Protein AF-A0A1W9WAX3-F1 (afdb_monomer_lite)

Radius of gyration: 14.15 Å; chains: 1; bounding box: 28×25×40 Å

Structure (mmCIF, N/CA/C/O backbone):
data_AF-A0A1W9WAX3-F1
#
_entry.id   AF-A0A1W9WAX3-F1
#
loop_
_atom_site.group_PDB
_atom_site.id
_atom_site.type_symbol
_atom_site.label_atom_id
_atom_site.label_alt_id
_atom_site.label_comp_id
_atom_site.label_asym_id
_atom_site.label_entity_id
_atom_site.label_seq_id
_atom_site.pdbx_PDB_ins_code
_atom_site.Cartn_x
_atom_site.Cartn_y
_atom_site.Cartn_z
_atom_site.occupancy
_atom_site.B_iso_or_equiv
_atom_site.auth_seq_id
_atom_site.auth_comp_id
_atom_site.auth_asym_id
_atom_site.auth_atom_id
_atom_site.pdbx_PDB_model_num
ATOM 1 N N . MET A 1 1 ? -11.557 -10.855 8.395 1.00 83.81 1 MET A N 1
ATOM 2 C CA . MET A 1 1 ? -11.297 -10.267 7.066 1.00 83.81 1 MET A CA 1
ATOM 3 C C . MET A 1 1 ? -11.122 -8.772 7.252 1.00 83.81 1 MET A C 1
ATOM 5 O O . MET A 1 1 ? -11.983 -8.184 7.893 1.00 83.81 1 MET A O 1
ATOM 9 N N . PHE A 1 2 ? -9.994 -8.212 6.817 1.00 94.88 2 PHE A N 1
ATOM 10 C CA . PHE A 1 2 ? -9.714 -6.770 6.872 1.00 94.88 2 PHE A CA 1
ATOM 11 C C . PHE A 1 2 ? -10.574 -5.997 5.857 1.00 94.88 2 PHE A C 1
ATOM 13 O O . PHE A 1 2 ? -11.143 -6.595 4.940 1.00 94.88 2 PHE A O 1
ATOM 20 N N . GLU A 1 3 ? -10.652 -4.674 5.993 1.00 96.94 3 GLU A N 1
ATOM 21 C CA . GLU A 1 3 ? -11.308 -3.809 5.006 1.00 96.94 3 GLU A CA 1
ATOM 22 C C . GLU A 1 3 ? -10.320 -3.358 3.918 1.00 96.94 3 GLU A C 1
ATOM 24 O O . GLU A 1 3 ? -9.197 -2.952 4.220 1.00 96.94 3 GLU A O 1
ATOM 29 N N . LEU A 1 4 ? -10.750 -3.365 2.652 1.00 96.12 4 LEU A N 1
ATOM 30 C CA . LEU A 1 4 ? -9.945 -2.947 1.498 1.00 96.12 4 LEU A CA 1
ATOM 31 C C . LEU A 1 4 ? -10.576 -1.744 0.788 1.00 96.12 4 LEU A C 1
ATOM 33 O O . LEU A 1 4 ? -11.765 -1.758 0.468 1.00 96.12 4 LEU A O 1
ATOM 37 N N . LYS A 1 5 ? -9.760 -0.735 0.464 1.00 95.50 5 LYS A N 1
ATOM 38 C CA . LYS A 1 5 ? -10.104 0.322 -0.499 1.00 95.50 5 LYS A CA 1
ATOM 39 C C . LYS A 1 5 ? -9.021 0.455 -1.559 1.00 95.50 5 LYS A C 1
ATOM 41 O O . LYS A 1 5 ? -7.838 0.501 -1.234 1.00 95.50 5 LYS A O 1
ATOM 46 N N . ILE A 1 6 ? -9.449 0.570 -2.813 1.00 93.94 6 ILE A N 1
ATOM 47 C CA . ILE A 1 6 ? -8.587 0.874 -3.956 1.00 93.94 6 ILE A CA 1
ATOM 48 C C . ILE A 1 6 ? -8.959 2.267 -4.455 1.00 93.94 6 ILE A C 1
ATOM 50 O O . ILE A 1 6 ? -10.141 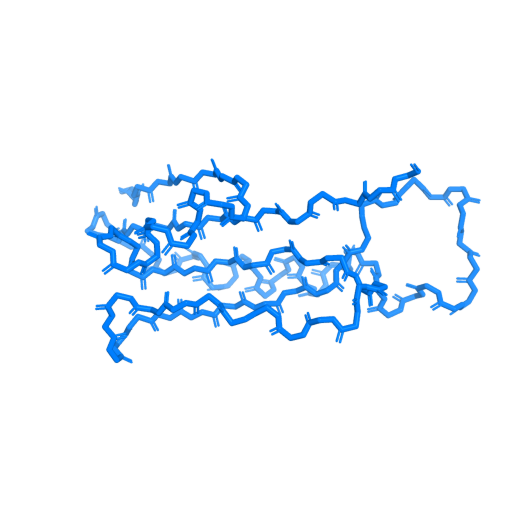2.553 -4.655 1.00 93.94 6 ILE A O 1
ATOM 54 N N . SER A 1 7 ? -7.982 3.154 -4.629 1.00 90.81 7 SER A N 1
ATOM 55 C CA . SER A 1 7 ? -8.259 4.518 -5.079 1.00 90.81 7 SER A CA 1
ATOM 56 C C . SER A 1 7 ? -7.167 5.101 -5.971 1.00 90.81 7 SER A C 1
ATOM 58 O O . SER A 1 7 ? -6.049 4.599 -6.044 1.00 90.81 7 SER A O 1
ATOM 60 N N . ASN A 1 8 ? -7.472 6.225 -6.616 1.00 89.06 8 ASN A N 1
ATOM 61 C CA . ASN A 1 8 ? -6.444 7.070 -7.220 1.00 89.06 8 ASN A CA 1
ATOM 62 C C . ASN A 1 8 ? -5.663 7.846 -6.144 1.00 89.06 8 ASN A C 1
ATOM 64 O O . ASN A 1 8 ? -6.033 7.859 -4.965 1.00 89.06 8 ASN A O 1
ATOM 68 N N . LEU A 1 9 ? -4.604 8.540 -6.569 1.00 85.88 9 LEU A N 1
ATOM 69 C CA . LEU A 1 9 ? -3.744 9.333 -5.688 1.00 85.88 9 LEU A CA 1
ATOM 70 C C . LEU A 1 9 ? -4.506 10.407 -4.896 1.00 85.88 9 LEU A C 1
ATOM 72 O O . LEU A 1 9 ? -4.263 10.579 -3.704 1.00 85.88 9 LEU A O 1
ATOM 76 N N . LYS A 1 10 ? -5.428 11.132 -5.539 1.00 87.06 10 LYS A N 1
ATOM 77 C CA . LYS A 1 10 ? -6.150 12.244 -4.902 1.00 87.06 10 LYS A CA 1
ATOM 78 C C . LYS A 1 10 ? -6.965 11.760 -3.703 1.00 87.06 10 LYS A C 1
ATOM 80 O O . LYS A 1 10 ? -6.910 12.364 -2.637 1.00 87.06 10 LYS A O 1
ATOM 85 N N . ILE A 1 11 ? -7.697 10.665 -3.882 1.00 90.19 11 ILE A N 1
ATOM 86 C CA . ILE A 1 11 ? -8.505 10.054 -2.822 1.00 90.19 11 ILE A CA 1
ATOM 87 C C . ILE A 1 11 ? -7.597 9.392 -1.777 1.00 90.19 11 ILE A C 1
ATOM 89 O O . ILE A 1 11 ? -7.854 9.506 -0.577 1.00 90.19 11 ILE A O 1
ATOM 93 N N . ALA A 1 12 ? -6.501 8.764 -2.213 1.00 90.38 12 ALA A N 1
ATOM 94 C CA . ALA A 1 12 ? -5.559 8.099 -1.321 1.00 90.38 12 ALA A CA 1
ATOM 95 C C . ALA A 1 12 ? -4.957 9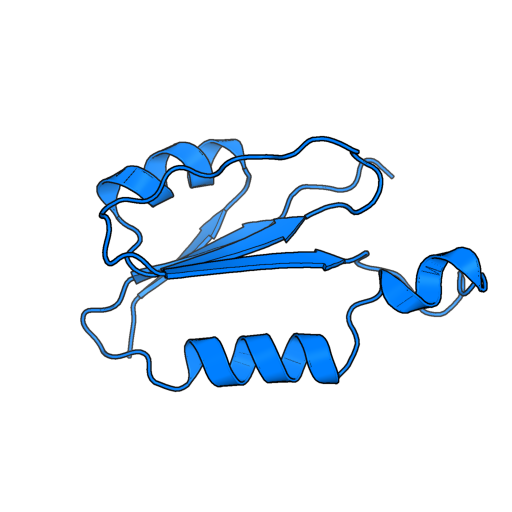.064 -0.298 1.00 90.38 12 ALA A C 1
ATOM 97 O O . ALA A 1 12 ? -4.876 8.712 0.871 1.00 90.38 12 ALA A O 1
ATOM 98 N N . LEU A 1 13 ? -4.619 10.293 -0.705 1.00 88.81 13 LEU A N 1
ATOM 99 C CA . LEU A 1 13 ? -4.089 11.326 0.194 1.00 88.81 13 LEU A CA 1
ATOM 100 C C . LEU A 1 13 ? -5.032 11.668 1.355 1.00 88.81 13 LEU A C 1
ATOM 102 O O . LEU A 1 13 ? -4.562 12.045 2.427 1.00 88.81 13 LEU A O 1
ATOM 106 N N . GLN A 1 14 ? -6.346 11.565 1.145 1.00 90.81 14 GLN A N 1
ATOM 107 C CA . GLN A 1 14 ? -7.342 11.810 2.188 1.00 90.81 14 GLN A CA 1
ATOM 108 C C . GLN A 1 14 ? -7.567 10.565 3.050 1.00 90.81 14 GLN A C 1
ATOM 110 O O . GLN A 1 14 ? -7.584 10.654 4.280 1.00 90.81 14 GLN A O 1
ATOM 115 N N . LEU A 1 15 ? -7.723 9.400 2.411 1.00 91.88 15 LEU A N 1
ATOM 116 C CA . LEU A 1 15 ? -7.982 8.133 3.098 1.00 91.88 15 LEU A CA 1
ATOM 117 C C . LEU A 1 15 ? -6.791 7.665 3.935 1.00 91.88 15 LEU A C 1
ATOM 119 O O . LEU A 1 15 ? -6.993 7.082 5.000 1.00 91.88 15 LEU A O 1
ATOM 123 N N . SER A 1 16 ? -5.567 7.933 3.487 1.00 90.25 16 SER A N 1
ATOM 124 C CA . SER A 1 16 ? -4.354 7.495 4.173 1.00 90.25 16 SER A CA 1
ATOM 125 C C . SER A 1 16 ? -4.178 8.138 5.544 1.00 90.25 16 SER A C 1
ATOM 127 O O . SER A 1 16 ? -3.524 7.550 6.392 1.00 90.25 16 SER A O 1
ATOM 129 N N . GLN A 1 17 ? -4.776 9.312 5.766 1.00 88.81 17 GLN A N 1
ATOM 130 C CA . GLN A 1 17 ? -4.672 10.071 7.015 1.00 88.81 17 GLN A CA 1
ATOM 131 C C . GLN A 1 17 ? -5.775 9.736 8.025 1.00 88.81 17 GLN A C 1
ATOM 133 O O . GLN A 1 17 ? -5.578 9.906 9.220 1.00 88.81 17 GLN A O 1
ATOM 138 N N . HIS A 1 18 ? -6.945 9.291 7.559 1.00 89.75 18 HIS A N 1
ATOM 139 C CA . HIS A 1 18 ? -8.143 9.203 8.409 1.00 89.75 18 HIS A CA 1
ATOM 140 C C . HIS A 1 18 ? -8.767 7.809 8.462 1.00 89.75 18 HIS A C 1
ATOM 142 O O . HIS A 1 18 ? -9.649 7.553 9.278 1.00 89.75 18 HIS A O 1
ATOM 148 N N . TRP A 1 19 ? -8.365 6.912 7.564 1.00 93.25 19 TRP A N 1
ATOM 149 C CA . TRP A 1 19 ? -8.984 5.599 7.432 1.00 93.25 19 TRP A CA 1
ATOM 150 C C . TRP A 1 19 ? -7.951 4.477 7.398 1.00 93.25 19 TRP A C 1
ATOM 152 O O . TRP A 1 19 ? -8.146 3.470 8.070 1.00 93.25 19 TRP A O 1
ATOM 162 N N . ALA A 1 20 ? -6.863 4.630 6.643 1.00 94.25 20 ALA A N 1
ATOM 163 C CA . ALA A 1 20 ? -5.912 3.546 6.434 1.00 94.25 20 ALA A CA 1
ATOM 164 C C . ALA A 1 20 ? -5.043 3.276 7.670 1.00 94.25 20 ALA A C 1
ATOM 166 O O . ALA A 1 20 ? -4.440 4.178 8.240 1.00 94.25 20 ALA A O 1
ATOM 167 N N . THR A 1 21 ? -4.919 1.999 8.010 1.00 94.25 21 THR A N 1
ATOM 168 C CA . THR A 1 21 ? -3.890 1.488 8.939 1.00 94.25 21 THR A CA 1
ATOM 169 C C . THR A 1 21 ? -2.668 0.969 8.177 1.00 94.25 21 THR A C 1
ATOM 171 O O . THR A 1 21 ? -1.551 1.014 8.677 1.00 94.25 21 THR A O 1
ATOM 174 N N . HIS A 1 22 ? -2.888 0.511 6.941 1.00 94.38 22 HIS A N 1
ATOM 175 C CA . HIS A 1 22 ? -1.878 -0.043 6.052 1.00 94.38 22 HIS A CA 1
ATOM 176 C C . HIS A 1 22 ? -2.058 0.574 4.670 1.00 94.38 22 HIS A C 1
ATOM 178 O O . HIS A 1 22 ? -3.187 0.711 4.194 1.00 94.38 22 HIS A O 1
ATOM 184 N N . THR A 1 23 ? -0.961 0.954 4.019 1.00 93.81 23 THR A N 1
ATOM 185 C CA . THR A 1 23 ? -0.999 1.536 2.673 1.00 93.81 23 THR A CA 1
ATOM 186 C C . THR A 1 23 ? -0.035 0.826 1.730 1.00 93.81 23 THR A C 1
ATOM 188 O O . THR A 1 23 ? 1.149 0.694 2.031 1.00 93.81 23 THR A O 1
ATOM 191 N N . ILE A 1 24 ? -0.524 0.440 0.553 1.00 92.62 24 ILE A N 1
ATOM 192 C CA . ILE A 1 24 ? 0.298 0.006 -0.578 1.00 92.62 24 ILE A CA 1
ATOM 193 C C . ILE A 1 24 ? 0.206 1.062 -1.678 1.00 92.62 24 ILE A C 1
ATOM 195 O O . ILE A 1 24 ? -0.874 1.380 -2.179 1.00 92.62 24 ILE A O 1
ATOM 199 N N . SER A 1 25 ? 1.358 1.598 -2.063 1.00 89.56 25 SER A N 1
ATOM 200 C CA . SER A 1 25 ? 1.493 2.560 -3.152 1.00 89.56 25 SER A CA 1
ATOM 201 C C . SER A 1 25 ? 2.062 1.867 -4.384 1.00 89.56 25 SER A C 1
ATOM 203 O O . SER A 1 25 ? 3.235 1.497 -4.381 1.00 89.56 25 SER A O 1
ATOM 205 N N . LEU A 1 26 ? 1.259 1.722 -5.436 1.00 87.56 26 LEU A N 1
ATOM 206 C CA . LEU A 1 26 ? 1.707 1.273 -6.754 1.00 87.56 26 LEU A CA 1
ATOM 207 C C . LEU A 1 26 ? 1.964 2.518 -7.611 1.00 87.56 26 LEU A C 1
ATOM 209 O O . LEU A 1 26 ? 1.048 3.272 -7.942 1.00 87.56 26 LEU A O 1
ATOM 213 N N . LEU A 1 27 ? 3.237 2.798 -7.864 1.00 83.62 27 LEU A N 1
ATOM 214 C CA . LEU A 1 27 ? 3.729 4.065 -8.392 1.00 83.62 27 LEU A CA 1
ATOM 215 C C . LEU A 1 27 ? 4.313 3.884 -9.788 1.00 83.62 27 LEU A C 1
ATOM 217 O O . LEU A 1 27 ? 4.975 2.885 -10.068 1.00 83.62 27 LEU A O 1
ATOM 221 N N . ASN A 1 28 ? 4.137 4.903 -10.627 1.00 79.00 28 ASN A N 1
ATOM 222 C CA . ASN A 1 28 ? 4.762 4.931 -11.940 1.00 79.00 28 ASN A CA 1
ATOM 223 C C . ASN A 1 28 ? 6.275 5.224 -11.788 1.00 79.00 28 ASN A C 1
ATOM 225 O O . ASN A 1 28 ? 6.628 6.295 -11.267 1.00 79.00 28 ASN A O 1
ATOM 229 N N . PRO A 1 29 ? 7.163 4.331 -12.270 1.00 75.81 29 PRO A N 1
ATOM 230 C CA . PRO A 1 29 ? 8.615 4.483 -12.174 1.00 75.81 29 PRO A CA 1
ATOM 231 C C . PRO A 1 29 ? 9.196 5.742 -12.833 1.00 75.81 29 PRO A C 1
ATOM 233 O O . PRO A 1 29 ? 10.263 6.193 -12.420 1.00 75.81 29 PRO A O 1
ATOM 236 N N . ASP A 1 30 ? 8.537 6.304 -13.848 1.00 73.44 30 ASP A N 1
ATOM 237 C CA . ASP A 1 30 ? 9.085 7.406 -14.659 1.00 73.44 30 ASP A CA 1
ATOM 238 C C . ASP A 1 30 ? 8.820 8.785 -14.096 1.00 73.44 30 ASP A C 1
ATOM 240 O O . ASP A 1 30 ? 9.400 9.776 -14.533 1.00 73.44 30 ASP A O 1
ATOM 244 N N . THR A 1 31 ? 7.933 8.883 -13.113 1.00 66.19 31 THR A N 1
ATOM 245 C CA . THR A 1 31 ? 7.453 10.200 -12.710 1.00 66.19 31 THR A CA 1
ATOM 246 C C . THR A 1 31 ? 8.478 10.996 -11.911 1.00 66.19 31 THR A C 1
ATOM 248 O O . THR A 1 31 ? 8.260 12.192 -11.727 1.00 66.19 31 THR A O 1
ATOM 251 N N . GLY A 1 32 ? 9.572 10.377 -11.435 1.00 56.69 32 GLY A N 1
ATOM 252 C CA . GLY A 1 32 ? 10.663 11.013 -10.671 1.00 56.69 32 GLY A CA 1
ATOM 253 C C . GLY A 1 32 ? 10.219 11.719 -9.379 1.00 56.69 32 GLY A C 1
ATOM 254 O O . GLY A 1 32 ? 11.034 12.224 -8.610 1.00 56.69 32 GLY A O 1
ATOM 255 N N . LYS A 1 33 ? 8.910 11.765 -9.126 1.00 61.69 33 LYS A N 1
ATOM 256 C CA . LYS A 1 33 ? 8.273 12.452 -8.021 1.00 61.69 33 LYS A CA 1
ATOM 257 C C . LYS A 1 33 ? 8.211 11.485 -6.858 1.00 61.69 33 LYS A C 1
ATOM 259 O O . LYS A 1 33 ? 7.479 10.499 -6.883 1.00 61.69 33 LYS A O 1
ATOM 264 N N . LEU A 1 34 ? 8.938 11.830 -5.803 1.00 63.41 34 LEU A N 1
ATOM 265 C CA . LEU A 1 34 ? 8.729 11.281 -4.471 1.00 63.41 34 LEU A CA 1
ATOM 266 C C . LEU A 1 34 ? 7.338 11.701 -3.982 1.00 63.41 34 LEU A C 1
ATOM 268 O O . LEU A 1 34 ? 7.174 12.703 -3.289 1.00 63.41 34 LEU A O 1
ATOM 272 N N . ILE A 1 35 ? 6.315 10.939 -4.357 1.00 67.25 35 ILE A N 1
ATOM 273 C CA . ILE A 1 35 ? 4.978 11.108 -3.800 1.00 67.25 35 ILE A CA 1
ATOM 274 C C . ILE A 1 35 ? 5.030 10.610 -2.357 1.00 67.25 35 ILE A C 1
ATOM 276 O O . ILE A 1 35 ? 5.150 9.414 -2.081 1.00 67.25 35 ILE A O 1
ATOM 280 N N . LYS A 1 36 ? 4.969 11.548 -1.411 1.00 71.94 36 LYS A N 1
ATOM 281 C CA . LYS A 1 36 ? 4.743 11.238 -0.000 1.00 71.94 36 LYS A CA 1
ATOM 282 C C . LYS A 1 36 ? 3.242 11.121 0.233 1.00 71.94 36 LYS A C 1
ATOM 284 O O . LYS A 1 36 ? 2.537 12.123 0.239 1.00 71.94 36 LYS A O 1
ATOM 289 N N . ILE A 1 37 ? 2.778 9.894 0.448 1.00 76.44 37 ILE A N 1
ATOM 290 C CA . ILE A 1 37 ? 1.470 9.657 1.055 1.00 76.44 37 ILE A CA 1
ATOM 291 C C . ILE A 1 37 ? 1.638 9.827 2.571 1.00 76.44 37 ILE A C 1
ATOM 293 O O . ILE A 1 37 ? 2.478 9.134 3.151 1.00 76.44 37 ILE A O 1
ATOM 297 N N . PRO A 1 38 ? 0.911 10.756 3.205 1.00 77.19 38 PRO A N 1
ATOM 298 C CA . PRO A 1 38 ? 0.910 10.904 4.655 1.00 77.19 38 PRO A CA 1
ATOM 299 C C . PRO A 1 38 ? 0.212 9.710 5.312 1.00 77.19 38 PRO A C 1
ATOM 301 O O . PRO A 1 38 ? -0.739 9.165 4.754 1.00 77.19 38 PRO A O 1
ATOM 304 N N . LEU A 1 39 ? 0.686 9.304 6.485 1.00 77.31 39 LEU A N 1
ATOM 305 C CA . LEU A 1 39 ? 0.172 8.153 7.228 1.00 77.31 39 LEU A CA 1
ATOM 306 C C . LEU A 1 39 ? -0.774 8.610 8.344 1.00 77.31 39 LEU A C 1
ATOM 308 O O . LEU A 1 39 ? -0.574 9.684 8.907 1.00 77.31 39 LEU A O 1
ATOM 312 N N . ALA A 1 40 ? -1.786 7.800 8.662 1.00 74.81 40 ALA A N 1
ATOM 313 C CA . ALA A 1 40 ? -2.782 8.111 9.691 1.00 74.81 40 ALA A CA 1
ATOM 314 C C . ALA A 1 40 ? -2.197 8.142 11.109 1.00 74.81 40 ALA A C 1
ATOM 316 O O . ALA A 1 40 ? -2.715 8.834 11.982 1.00 74.81 40 ALA A O 1
ATOM 317 N N . SER A 1 41 ? -1.123 7.390 11.347 1.00 74.62 41 SER A N 1
ATOM 318 C CA . SER A 1 41 ? -0.439 7.325 12.634 1.00 74.62 41 SER A CA 1
ATOM 319 C C . SER A 1 41 ? 1.032 6.926 12.453 1.00 74.62 41 SER A C 1
ATOM 321 O O . SER A 1 41 ? 1.403 6.436 11.383 1.00 74.62 41 SER A O 1
ATOM 323 N N . PRO A 1 42 ? 1.880 7.105 13.482 1.00 74.81 42 PRO A N 1
ATOM 324 C CA . PRO A 1 42 ? 3.253 6.594 13.480 1.00 74.81 42 PRO A CA 1
ATOM 325 C C . PRO A 1 42 ? 3.338 5.069 13.324 1.00 74.81 42 PRO A C 1
ATOM 327 O O . PRO A 1 42 ? 4.311 4.571 12.767 1.00 74.81 42 PRO A O 1
ATOM 330 N N . ASP A 1 43 ? 2.310 4.350 13.784 1.00 79.75 43 ASP A N 1
ATOM 331 C CA . ASP A 1 43 ? 2.227 2.886 13.717 1.00 79.75 43 ASP A CA 1
ATOM 332 C C . ASP A 1 43 ? 1.674 2.375 12.377 1.00 79.75 43 ASP A C 1
ATOM 334 O O . ASP A 1 43 ? 1.667 1.171 12.123 1.00 79.75 43 ASP A O 1
ATOM 338 N N . ALA A 1 44 ? 1.171 3.269 11.520 1.00 81.50 44 ALA A N 1
ATOM 339 C CA . ALA A 1 44 ? 0.633 2.878 10.228 1.00 81.50 44 ALA A CA 1
ATOM 340 C C . ALA A 1 44 ? 1.762 2.419 9.298 1.00 81.50 44 ALA A C 1
ATOM 342 O O . ALA A 1 44 ? 2.785 3.087 9.139 1.00 81.50 44 ALA A O 1
ATOM 343 N N . LEU A 1 45 ? 1.561 1.275 8.645 1.00 87.12 45 LEU A N 1
ATOM 344 C CA . LEU A 1 45 ? 2.584 0.663 7.802 1.00 87.12 45 LEU A CA 1
ATOM 345 C C . LEU A 1 45 ? 2.394 1.037 6.332 1.00 87.12 45 LEU A C 1
ATOM 347 O O . LEU A 1 45 ? 1.272 1.094 5.820 1.00 87.12 45 LEU A O 1
ATOM 351 N N . GLN A 1 46 ? 3.506 1.247 5.624 1.00 89.06 46 GLN A N 1
ATOM 352 C CA . GLN A 1 46 ? 3.488 1.579 4.203 1.00 89.06 46 GLN A CA 1
ATOM 353 C C . GLN A 1 46 ? 4.478 0.745 3.395 1.00 89.06 46 GLN A C 1
ATOM 355 O O . GLN A 1 46 ? 5.656 0.654 3.735 1.00 89.06 46 GLN A O 1
ATOM 360 N N . ARG A 1 47 ? 4.010 0.237 2.252 1.00 89.50 47 ARG A N 1
ATOM 361 C CA . ARG A 1 47 ? 4.844 -0.319 1.183 1.00 89.50 47 ARG A CA 1
ATOM 362 C C . ARG A 1 47 ? 4.694 0.506 -0.089 1.00 89.50 47 ARG A C 1
ATOM 364 O O . ARG A 1 47 ? 3.614 1.017 -0.388 1.00 89.50 47 ARG A O 1
ATOM 371 N N . ARG A 1 48 ? 5.788 0.666 -0.833 1.00 88.00 48 ARG A N 1
ATOM 372 C CA . ARG A 1 48 ? 5.812 1.409 -2.098 1.00 88.00 48 ARG A CA 1
ATOM 373 C C . ARG A 1 48 ? 6.505 0.577 -3.158 1.00 88.00 48 ARG A C 1
ATOM 375 O O . ARG A 1 48 ? 7.635 0.148 -2.951 1.00 88.00 48 ARG A O 1
ATOM 382 N N . TYR A 1 49 ? 5.850 0.424 -4.297 1.00 86.56 49 TYR A N 1
ATOM 383 C CA . TYR A 1 49 ? 6.359 -0.323 -5.434 1.00 86.56 49 TYR A CA 1
ATOM 384 C C . TYR A 1 49 ? 6.320 0.580 -6.655 1.00 86.56 49 TYR A C 1
ATOM 386 O O . TYR A 1 49 ? 5.263 1.084 -7.020 1.00 86.56 49 TYR A O 1
ATOM 394 N N . TYR A 1 50 ? 7.476 0.785 -7.279 1.00 81.44 50 TYR A N 1
ATOM 395 C CA . TYR A 1 50 ? 7.566 1.436 -8.580 1.00 81.44 50 TYR A CA 1
ATOM 396 C C . TYR A 1 50 ? 7.501 0.336 -9.633 1.00 81.44 50 TYR A C 1
ATOM 398 O O . TYR A 1 50 ? 8.475 -0.399 -9.829 1.00 81.44 50 TYR A O 1
ATOM 406 N N . ILE A 1 51 ? 6.320 0.168 -10.223 1.00 79.88 51 ILE A N 1
ATOM 407 C CA . ILE A 1 51 ? 6.045 -0.894 -11.187 1.00 79.88 51 ILE A CA 1
ATOM 408 C C . ILE A 1 51 ? 5.321 -0.335 -12.406 1.00 79.88 51 ILE A C 1
ATOM 410 O O . ILE A 1 51 ? 4.417 0.487 -12.279 1.00 79.88 51 ILE A O 1
ATOM 414 N N . TYR A 1 52 ? 5.714 -0.797 -13.586 1.00 73.94 52 TYR A N 1
ATOM 415 C CA . TYR A 1 52 ? 4.892 -0.694 -14.775 1.00 73.94 52 TYR A CA 1
ATOM 416 C C . TYR A 1 52 ? 3.868 -1.818 -14.797 1.00 73.94 52 TYR A C 1
ATOM 418 O O . TYR A 1 52 ? 4.195 -2.977 -14.529 1.00 73.94 52 TYR A O 1
ATOM 426 N N . ASP A 1 53 ? 2.656 -1.458 -15.190 1.00 65.12 53 ASP A N 1
ATOM 427 C CA . ASP A 1 53 ? 1.639 -2.396 -15.640 1.00 65.12 53 ASP A CA 1
ATOM 428 C C . ASP A 1 53 ? 1.880 -2.651 -17.136 1.00 65.12 53 ASP A C 1
ATOM 430 O O . ASP A 1 53 ? 1.342 -1.946 -17.987 1.00 65.12 53 ASP A O 1
ATOM 434 N N . ILE A 1 54 ? 2.836 -3.527 -17.468 1.00 63.25 54 ILE A N 1
ATOM 435 C CA . ILE A 1 54 ? 3.275 -3.733 -18.860 1.00 63.25 54 ILE A CA 1
ATOM 436 C C . ILE A 1 54 ? 2.840 -5.072 -19.439 1.00 63.25 54 ILE A C 1
ATOM 438 O O . ILE A 1 54 ? 2.972 -6.133 -18.829 1.00 63.25 54 ILE A O 1
ATOM 442 N N . ASN A 1 55 ? 2.411 -4.983 -20.697 1.00 54.56 55 ASN A N 1
ATOM 443 C CA . ASN A 1 55 ? 2.198 -6.091 -21.611 1.00 54.56 55 ASN A CA 1
ATOM 444 C C . ASN A 1 55 ? 3.564 -6.710 -22.004 1.00 54.56 55 ASN A C 1
ATOM 446 O O . ASN A 1 55 ? 4.481 -5.965 -22.364 1.00 54.56 55 ASN A O 1
ATOM 450 N N . PRO A 1 56 ? 3.743 -8.045 -21.961 1.00 54.25 56 PRO A N 1
ATOM 451 C CA . PRO A 1 56 ? 5.030 -8.718 -22.185 1.00 54.25 56 PRO A CA 1
ATOM 452 C C . PRO A 1 56 ? 5.727 -8.500 -23.543 1.00 54.25 56 PRO A C 1
ATOM 454 O O . PRO A 1 56 ? 6.841 -8.985 -23.733 1.00 54.25 56 PRO A O 1
ATOM 457 N N . SER A 1 57 ? 5.139 -7.769 -24.489 1.00 56.62 57 SER A N 1
ATOM 458 C CA . SER A 1 57 ? 5.761 -7.455 -25.782 1.00 56.62 57 SER A CA 1
ATOM 459 C C . SER A 1 57 ? 6.802 -6.326 -25.741 1.00 56.62 57 SER A C 1
ATOM 461 O O . SER A 1 57 ? 7.577 -6.199 -26.683 1.00 56.62 57 SER A O 1
ATOM 463 N N . GLU A 1 58 ? 6.860 -5.518 -24.675 1.00 56.41 58 GLU A N 1
ATOM 464 C CA . GLU A 1 58 ? 7.708 -4.308 -24.600 1.00 56.41 58 GLU A CA 1
ATOM 465 C C . GLU A 1 58 ? 8.932 -4.452 -23.674 1.00 56.41 58 GLU A C 1
ATOM 467 O O . GLU A 1 58 ? 9.419 -3.492 -23.072 1.00 56.41 58 GLU A O 1
ATOM 472 N N . PHE A 1 59 ? 9.468 -5.668 -23.544 1.00 62.84 59 PHE A N 1
ATOM 473 C CA . PHE A 1 59 ? 10.640 -5.933 -22.706 1.00 62.84 59 PHE A CA 1
ATOM 474 C C . PHE A 1 59 ? 11.938 -5.396 -23.331 1.00 62.84 59 PHE A C 1
ATOM 476 O O . PHE A 1 59 ? 12.711 -6.125 -23.952 1.00 62.84 59 PHE A O 1
ATOM 483 N N . SER A 1 60 ? 12.230 -4.115 -23.102 1.00 60.91 60 SER A N 1
ATOM 484 C CA . SER A 1 60 ? 13.604 -3.611 -23.175 1.00 60.91 60 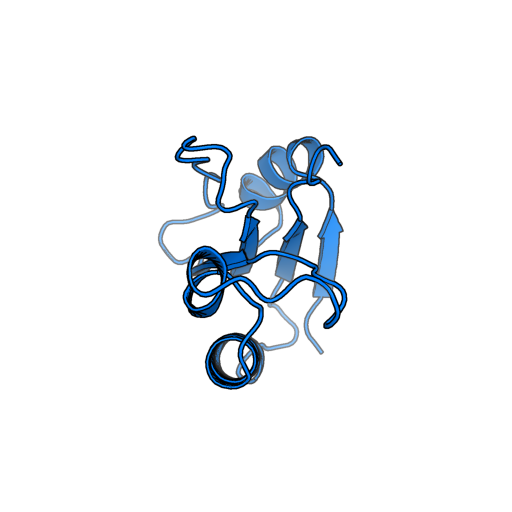SER A CA 1
ATOM 485 C C . SER A 1 60 ? 14.347 -3.916 -21.864 1.00 60.91 60 SER A C 1
ATOM 487 O O . SER A 1 60 ? 13.752 -3.938 -20.782 1.00 60.91 60 SER A O 1
ATOM 489 N N . ALA A 1 61 ? 15.665 -4.138 -21.927 1.00 60.75 61 ALA A N 1
ATOM 490 C CA . ALA A 1 61 ? 16.490 -4.395 -20.739 1.00 60.75 61 ALA A CA 1
ATOM 491 C C . ALA A 1 61 ? 16.416 -3.266 -19.688 1.00 60.75 61 ALA A C 1
ATOM 493 O O . ALA A 1 61 ? 16.653 -3.520 -18.511 1.00 60.75 61 ALA A O 1
ATOM 494 N N . PHE A 1 62 ? 16.019 -2.054 -20.095 1.00 59.81 62 PHE A N 1
ATOM 495 C CA . PHE A 1 62 ? 15.836 -0.894 -19.220 1.00 59.81 62 PHE A CA 1
ATOM 496 C C . PHE A 1 62 ? 14.647 -1.015 -18.254 1.00 59.81 62 PHE A C 1
ATOM 498 O O . PHE A 1 62 ? 14.592 -0.281 -17.268 1.00 59.81 62 PHE A O 1
ATOM 505 N N . PHE A 1 63 ? 13.706 -1.932 -18.501 1.00 64.19 63 PHE A N 1
ATOM 506 C CA . PHE A 1 63 ? 12.484 -2.057 -17.702 1.00 64.19 63 PHE A CA 1
ATOM 507 C C . PHE A 1 63 ? 12.495 -3.213 -16.701 1.00 64.19 63 PHE A C 1
ATOM 509 O O . PHE A 1 63 ? 11.620 -3.240 -15.840 1.00 64.19 63 PHE A O 1
ATOM 516 N N . LYS A 1 64 ? 13.479 -4.128 -16.754 1.00 64.50 64 LYS A N 1
ATOM 517 C CA . LYS A 1 64 ? 13.501 -5.366 -15.945 1.00 64.50 64 LYS A CA 1
ATOM 518 C C . LYS A 1 64 ? 13.279 -5.135 -14.447 1.00 64.50 64 LYS A C 1
ATOM 520 O O . LYS A 1 64 ? 12.493 -5.851 -13.840 1.00 64.50 64 LYS A O 1
ATOM 525 N N . ASP A 1 65 ? 13.872 -4.092 -13.876 1.00 66.38 65 ASP A N 1
ATOM 526 C CA . ASP A 1 65 ? 13.770 -3.821 -12.432 1.00 66.38 65 ASP A CA 1
ATOM 527 C C . ASP A 1 65 ? 12.489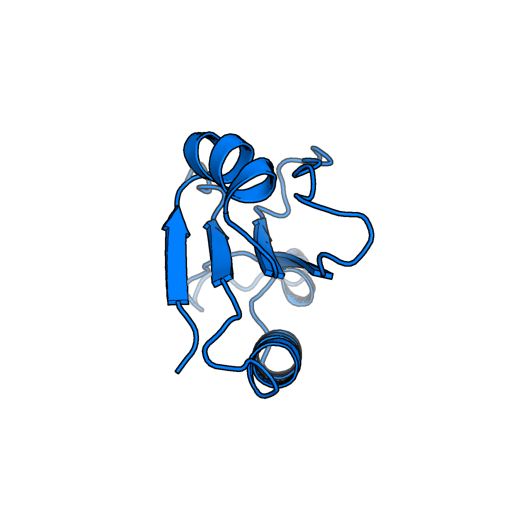 -3.062 -12.053 1.00 66.38 65 ASP A C 1
ATOM 529 O O . ASP A 1 65 ? 12.132 -2.921 -10.880 1.00 66.38 65 ASP A O 1
ATOM 533 N N . LYS A 1 66 ? 11.764 -2.573 -13.059 1.00 72.62 66 LYS A N 1
ATOM 534 C CA . LYS A 1 66 ? 10.556 -1.758 -12.938 1.00 72.62 66 LYS A CA 1
ATOM 535 C C . LYS A 1 66 ? 9.292 -2.531 -13.326 1.00 72.62 66 LYS A C 1
ATOM 537 O O . LYS A 1 66 ? 8.222 -1.944 -13.340 1.00 72.62 66 LYS A O 1
ATOM 542 N N . ILE A 1 67 ? 9.374 -3.832 -13.596 1.00 76.62 67 ILE A N 1
ATOM 543 C CA . ILE A 1 67 ? 8.196 -4.685 -13.826 1.00 76.62 67 ILE A CA 1
ATOM 544 C C . ILE A 1 67 ? 7.617 -5.186 -12.495 1.00 76.62 67 ILE A C 1
ATOM 546 O O . ILE A 1 67 ? 8.307 -5.180 -11.465 1.00 76.62 67 ILE A O 1
ATOM 550 N N . ALA A 1 68 ? 6.365 -5.642 -12.507 1.00 78.69 68 ALA A N 1
ATOM 551 C CA . ALA A 1 68 ? 5.802 -6.440 -11.421 1.00 78.69 68 ALA A CA 1
ATOM 552 C C . ALA A 1 68 ? 6.423 -7.850 -11.444 1.00 78.69 68 ALA A C 1
ATOM 554 O O . ALA A 1 68 ? 5.987 -8.719 -12.194 1.00 78.69 68 ALA A O 1
ATOM 555 N N . THR A 1 69 ? 7.488 -8.063 -10.669 1.00 83.25 69 THR A N 1
ATOM 556 C CA . THR A 1 69 ? 8.155 -9.370 -10.573 1.00 83.25 69 THR A CA 1
ATOM 557 C C . THR A 1 69 ? 7.458 -10.270 -9.544 1.00 83.25 69 THR A C 1
ATOM 559 O O . THR A 1 69 ? 6.817 -9.744 -8.625 1.00 83.25 69 THR A O 1
ATOM 562 N N . PRO A 1 70 ? 7.603 -11.607 -9.632 1.00 86.12 70 PRO A N 1
ATOM 563 C CA . PRO A 1 70 ? 7.089 -12.525 -8.616 1.00 86.12 70 PRO A CA 1
ATOM 564 C C . PRO A 1 70 ? 7.528 -12.165 -7.193 1.00 86.12 70 PRO A C 1
ATOM 566 O O . PRO A 1 70 ? 6.730 -12.269 -6.272 1.00 86.12 70 PRO A O 1
ATOM 569 N N . GLU A 1 71 ? 8.749 -11.664 -7.007 1.00 88.00 71 GLU A N 1
ATOM 570 C CA . GLU A 1 71 ? 9.276 -11.262 -5.698 1.00 88.00 71 GLU A CA 1
ATOM 571 C C . GLU A 1 71 ? 8.539 -10.041 -5.135 1.00 88.00 71 GLU A C 1
ATOM 573 O O . GLU A 1 71 ? 8.230 -9.997 -3.947 1.00 88.00 71 GLU A O 1
ATOM 578 N N . LYS A 1 72 ? 8.200 -9.056 -5.980 1.00 85.69 72 LYS A N 1
ATOM 579 C CA . LYS A 1 72 ? 7.395 -7.897 -5.553 1.00 85.69 72 LYS A CA 1
ATOM 580 C C . LYS A 1 72 ? 5.973 -8.314 -5.192 1.00 85.69 72 LYS A C 1
ATOM 582 O O . LYS A 1 72 ? 5.412 -7.798 -4.230 1.00 85.69 72 LYS A O 1
ATOM 587 N N . ILE A 1 73 ? 5.398 -9.244 -5.955 1.00 87.31 73 ILE A N 1
ATOM 588 C CA . ILE A 1 73 ? 4.088 -9.819 -5.638 1.00 87.31 73 ILE A CA 1
ATOM 589 C C . ILE A 1 73 ? 4.156 -10.590 -4.317 1.00 87.31 73 ILE A C 1
ATOM 591 O O . ILE A 1 73 ? 3.285 -10.411 -3.473 1.00 87.31 73 ILE A O 1
ATOM 595 N N . GLN A 1 74 ? 5.209 -11.374 -4.096 1.00 92.12 74 GLN A N 1
ATOM 596 C CA . GLN A 1 74 ? 5.423 -12.108 -2.854 1.00 92.12 74 GLN A CA 1
ATOM 597 C C . GLN A 1 74 ? 5.530 -11.166 -1.644 1.00 92.12 74 GLN A C 1
ATOM 599 O O . GLN A 1 74 ? 4.848 -11.396 -0.652 1.00 92.12 74 GLN A O 1
ATOM 604 N N . ASP A 1 75 ? 6.282 -10.065 -1.736 1.00 91.88 75 ASP A N 1
ATOM 605 C CA . ASP A 1 75 ? 6.371 -9.063 -0.657 1.00 91.88 75 ASP A CA 1
ATOM 606 C C . ASP A 1 75 ? 5.006 -8.405 -0.364 1.00 91.88 75 ASP A C 1
ATOM 608 O O . ASP A 1 75 ? 4.650 -8.193 0.796 1.00 91.88 75 ASP A O 1
ATOM 612 N N . ILE A 1 76 ? 4.185 -8.143 -1.393 1.00 91.56 76 ILE A N 1
ATOM 613 C CA . ILE A 1 76 ? 2.799 -7.668 -1.213 1.00 91.56 76 ILE A CA 1
ATOM 614 C C . ILE A 1 76 ? 1.955 -8.712 -0.469 1.00 91.56 76 ILE A C 1
ATOM 616 O O . ILE A 1 76 ? 1.183 -8.365 0.431 1.00 91.56 76 ILE A O 1
ATOM 620 N N . LEU A 1 77 ? 2.081 -9.988 -0.836 1.00 93.06 77 LEU A N 1
ATOM 621 C CA . LEU A 1 77 ? 1.348 -11.075 -0.191 1.00 93.06 77 LEU A CA 1
ATOM 622 C C . LEU A 1 77 ? 1.782 -11.244 1.267 1.00 93.06 77 LEU A C 1
ATOM 624 O O . LEU A 1 77 ? 0.930 -11.320 2.146 1.00 93.06 77 LEU A O 1
ATOM 628 N N . GLU A 1 78 ? 3.079 -11.213 1.554 1.00 95.25 78 GLU A N 1
ATOM 629 C CA . GLU A 1 78 ? 3.615 -11.293 2.917 1.00 95.25 78 GLU A CA 1
ATOM 630 C C . GLU A 1 78 ? 3.198 -10.098 3.774 1.00 95.25 78 GLU A C 1
ATOM 632 O O . GLU A 1 78 ? 2.872 -10.258 4.949 1.00 95.25 78 GLU A O 1
ATOM 637 N N . PHE A 1 79 ? 3.137 -8.903 3.185 1.00 94.06 79 PHE A N 1
ATOM 638 C CA . PHE A 1 79 ? 2.649 -7.708 3.866 1.00 94.06 79 PHE A CA 1
ATOM 639 C C . PHE A 1 79 ? 1.154 -7.785 4.207 1.00 94.06 79 PHE A C 1
ATOM 641 O O . PHE A 1 79 ? 0.725 -7.251 5.230 1.00 94.06 79 PHE A O 1
ATOM 648 N N . THR A 1 80 ? 0.351 -8.435 3.362 1.00 93.62 80 THR A N 1
ATOM 649 C CA . THR A 1 80 ? -1.112 -8.497 3.522 1.00 93.62 80 THR A CA 1
ATOM 650 C C . THR A 1 80 ? -1.604 -9.741 4.264 1.00 93.62 80 THR A C 1
ATOM 652 O O . THR A 1 80 ? -2.676 -9.701 4.867 1.00 93.62 80 THR A O 1
ATOM 655 N N . ALA A 1 81 ? -0.820 -10.820 4.291 1.00 94.62 81 ALA A N 1
ATOM 656 C CA . ALA A 1 81 ? -1.147 -12.074 4.967 1.00 94.62 81 ALA A CA 1
ATOM 657 C C . ALA A 1 81 ? -1.478 -11.941 6.471 1.00 94.62 81 ALA A C 1
ATOM 659 O O . ALA A 1 81 ? -2.438 -12.580 6.907 1.00 94.62 81 ALA A O 1
ATOM 660 N N . PRO A 1 82 ? -0.760 -11.139 7.287 1.00 94.94 82 PRO A N 1
ATOM 661 C CA . PRO A 1 82 ? -1.041 -11.050 8.720 1.00 94.94 82 PRO A CA 1
ATOM 662 C C . PRO A 1 82 ? -2.213 -10.118 9.072 1.00 94.94 82 PRO A C 1
ATOM 664 O O . PRO A 1 82 ? -2.539 -9.996 10.256 1.00 94.94 82 PRO A O 1
ATOM 667 N N . LEU A 1 83 ? -2.844 -9.457 8.093 1.00 94.75 83 LEU A N 1
ATOM 668 C CA . LEU A 1 83 ? -3.894 -8.468 8.342 1.00 94.75 83 LEU A CA 1
ATOM 669 C C . LEU A 1 83 ? -5.148 -9.082 8.982 1.00 94.75 83 LEU A C 1
ATOM 671 O O . LEU A 1 83 ? -5.677 -10.113 8.563 1.00 94.75 83 LEU A O 1
ATOM 675 N N . GLN A 1 84 ? -5.662 -8.391 9.992 1.00 95.19 84 GLN A N 1
ATOM 676 C CA . GLN A 1 84 ? -6.777 -8.782 10.847 1.00 95.19 84 GLN A CA 1
ATOM 677 C C . GLN A 1 84 ? -8.040 -7.972 10.538 1.00 95.19 84 GLN A C 1
ATOM 679 O O . GLN A 1 84 ? -8.023 -6.982 9.817 1.00 95.19 84 GLN A O 1
ATOM 684 N N . SER A 1 85 ? -9.182 -8.352 11.118 1.00 94.69 85 SER A N 1
ATOM 685 C CA . SER A 1 85 ? -10.476 -7.706 10.828 1.00 94.69 85 SER A CA 1
ATOM 686 C C . SER A 1 85 ? -10.570 -6.217 11.167 1.00 94.69 85 SER A C 1
ATOM 688 O O . SER A 1 85 ? -11.426 -5.531 10.622 1.00 94.69 85 SER A O 1
ATOM 690 N N . LYS A 1 86 ? -9.714 -5.718 12.062 1.00 94.00 86 LYS A N 1
ATOM 691 C CA . LYS A 1 86 ? -9.635 -4.293 12.413 1.00 94.00 86 LYS A CA 1
ATOM 692 C C . LYS A 1 86 ? -8.792 -3.475 11.432 1.00 94.00 86 LYS A C 1
ATOM 694 O O . LYS A 1 86 ? -8.830 -2.246 11.485 1.00 94.00 86 LYS A O 1
ATOM 699 N N . ASP A 1 87 ? -8.012 -4.147 10.589 1.00 95.31 87 ASP A N 1
ATOM 700 C CA . ASP A 1 87 ? -7.094 -3.484 9.682 1.00 95.31 87 ASP A CA 1
ATOM 701 C C . ASP A 1 87 ? -7.842 -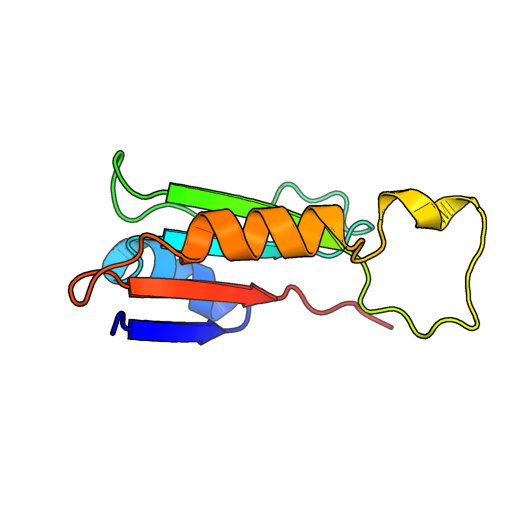2.948 8.462 1.00 95.31 87 ASP A C 1
ATOM 703 O O . ASP A 1 87 ? -8.792 -3.535 7.941 1.00 95.31 87 ASP A O 1
ATOM 707 N N . LYS A 1 88 ? -7.386 -1.781 8.025 1.00 95.75 88 LYS A N 1
ATOM 708 C CA . LYS A 1 88 ? -7.882 -1.031 6.873 1.00 95.75 88 LYS A CA 1
ATOM 709 C C . LYS A 1 88 ? -6.733 -0.860 5.898 1.00 95.75 88 LYS A C 1
ATOM 711 O O . LYS A 1 88 ? -5.828 -0.053 6.152 1.00 95.75 88 LYS A O 1
ATOM 716 N N . LEU A 1 89 ? -6.760 -1.656 4.835 1.00 96.12 89 LEU A N 1
ATOM 717 C CA . LEU A 1 89 ? -5.781 -1.655 3.759 1.00 96.12 89 LEU A CA 1
ATOM 718 C C . LEU A 1 89 ? -6.227 -0.690 2.659 1.00 96.12 89 LEU A C 1
ATOM 720 O O . LEU A 1 89 ? -7.270 -0.870 2.029 1.00 96.12 89 LEU A O 1
ATOM 724 N N . LEU A 1 90 ? -5.415 0.332 2.417 1.00 95.12 90 LEU A N 1
ATOM 725 C CA . LEU A 1 90 ? -5.554 1.234 1.283 1.00 95.12 90 LEU A CA 1
ATOM 726 C C . LEU A 1 90 ? -4.527 0.862 0.216 1.00 95.12 90 LEU A C 1
ATOM 728 O O . LEU A 1 90 ? -3.326 0.902 0.464 1.00 95.12 90 LEU A O 1
ATOM 732 N N . ILE A 1 91 ? -4.991 0.566 -0.990 1.00 93.06 91 ILE A N 1
ATOM 733 C CA . ILE A 1 91 ? -4.134 0.426 -2.165 1.00 93.06 91 ILE A CA 1
ATOM 734 C C . ILE A 1 91 ? -4.406 1.618 -3.069 1.00 93.06 91 ILE A C 1
ATOM 736 O O . ILE A 1 91 ? -5.560 1.950 -3.341 1.00 93.06 91 ILE A O 1
ATOM 740 N N . HIS A 1 92 ? -3.359 2.272 -3.557 1.00 90.31 92 HIS A N 1
ATOM 741 C CA . HIS A 1 92 ? -3.538 3.275 -4.595 1.00 90.31 92 HIS A CA 1
ATOM 742 C C . HIS A 1 92 ? -2.587 3.059 -5.755 1.00 90.31 92 HIS A C 1
ATOM 744 O O . HIS A 1 92 ? -1.416 2.733 -5.566 1.00 90.31 92 HIS A O 1
ATOM 750 N N . CYS A 1 93 ? -3.112 3.293 -6.952 1.00 83.88 93 CYS A N 1
ATOM 751 C CA . CYS A 1 93 ? -2.349 3.248 -8.186 1.00 83.88 93 CYS A CA 1
ATOM 752 C C . CYS A 1 93 ? -2.181 4.669 -8.712 1.00 83.88 93 CYS A C 1
ATOM 754 O O . CYS A 1 93 ? -3.131 5.457 -8.758 1.00 83.88 93 CYS A O 1
ATOM 756 N N . GLN A 1 94 ? -0.955 5.015 -9.073 1.00 75.56 94 GLN A N 1
ATOM 757 C CA . GLN A 1 94 ? -0.685 6.202 -9.861 1.00 75.56 94 GLN A CA 1
ATOM 758 C C . GLN A 1 94 ? -0.852 5.832 -11.333 1.00 75.56 94 GLN A C 1
ATOM 760 O O . GLN A 1 94 ? -0.122 4.983 -11.832 1.00 75.56 94 GLN A O 1
ATOM 765 N N . GLU A 1 95 ? -1.805 6.464 -12.016 1.00 64.88 95 GLU A N 1
ATOM 766 C CA . GLU A 1 95 ? -1.993 6.253 -13.450 1.00 64.88 95 GLU A CA 1
ATOM 767 C C . GLU A 1 95 ? -0.713 6.590 -14.220 1.00 64.88 95 GLU A C 1
ATOM 769 O O . GLU A 1 95 ? -0.099 7.651 -14.039 1.00 64.88 95 GLU A O 1
ATOM 774 N N . SER A 1 96 ? -0.326 5.673 -15.097 1.00 54.75 96 SER A N 1
ATOM 775 C CA . SER A 1 96 ? 0.637 5.926 -16.155 1.00 54.75 96 SER A CA 1
ATOM 776 C C . SER A 1 96 ? -0.056 6.753 -17.229 1.00 54.75 96 SER A C 1
ATOM 778 O O . SER A 1 96 ? -1.076 6.326 -17.762 1.00 54.75 96 SER A O 1
ATOM 780 N N . LYS A 1 97 ? 0.475 7.935 -17.559 1.00 51.81 97 LYS A N 1
ATOM 781 C CA . LYS A 1 97 ? 0.131 8.557 -18.840 1.00 51.81 97 LYS A CA 1
ATOM 782 C C . LYS A 1 97 ? 0.798 7.704 -19.917 1.00 51.81 97 LYS A C 1
ATOM 784 O O . LYS A 1 97 ? 2.017 7.778 -20.044 1.00 51.81 97 LYS A O 1
ATOM 789 N N . LEU A 1 98 ? 0.014 6.845 -20.565 1.00 46.47 98 LEU A N 1
ATOM 790 C CA . LEU A 1 98 ? 0.366 6.253 -21.854 1.00 46.47 98 LEU A CA 1
ATOM 791 C C . LEU A 1 98 ? 0.340 7.348 -22.926 1.00 46.47 98 LEU A C 1
ATOM 793 O O . LEU A 1 98 ? -0.553 8.226 -22.834 1.00 46.47 98 LEU A O 1
#

Sequence (98 aa):
MFELKISNLKIALQLSQHWATHTISLLNPDTGKLIKIPLASPDALQRRYYIYDINPSEFSAFFKDKIATPEKIQDILEFTAPLQSKDKLLIHCQESKL

pLDDT: mean 81.39, std 13.33, range [46.47, 96.94]

Secondary structure (DSSP, 8-state):
--EEEEE-HHHHHHHHHHT-SEEEEEE-GGG-----PPPSSTT-EEEEEE-B---GGG--GGGGGGB--HHHHHHHHHHHTT--TT-EEEEEEPPP--

Foldseek 3Di:
DAAE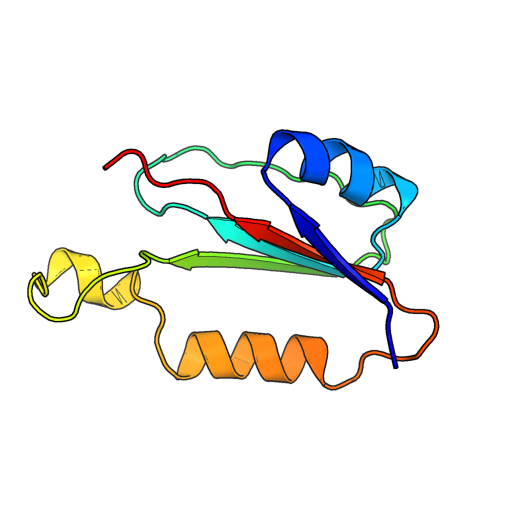DEEAPVVQLVCQQPPALEEEEAEAQPPPDPDDRDHNDPNRYYDYAQADPDDVPPDDVVCVRRHPDPVVVVVVCVVCVVDDHHGYYYYYYYDDPD